Protein AF-A0AAW9ISW4-F1 (afdb_monomer_lite)

Secondary structure (DSSP, 8-state):
-----PBP---B---EEEEEEEEGGGS-SSSEEEEEEEETTEEEEEEEEGGGGB-SSSSSB-HHHHHHHHHHHHGGGTEEEEE-TT-EEEEEEEEESTT------EETTEEPEEE-----B----B--

Ra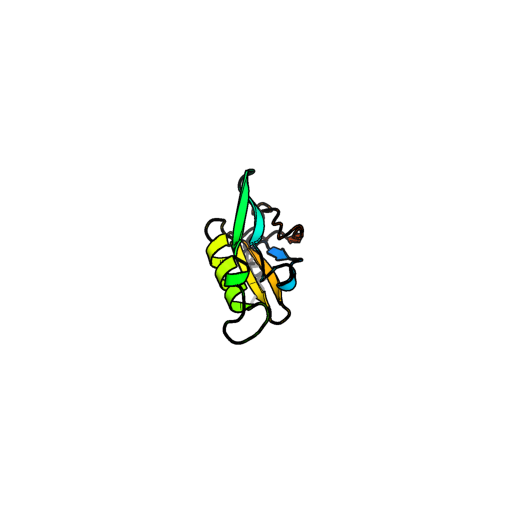dius of gyration: 20.24 Å; chains: 1; bounding box: 38×31×74 Å

Sequence (128 aa):
MSSSAGIKVDGKNATAATITGFKASDFNISGTNTIKLTIDGEEKSIAIDGKSLEKTDAAGLDNEKLQTVLNESLKEYKLSAVVDVSGDITFKSTVLGKDVVDPSININSKTGSFKLGEDATFSTNTLK

Structure (mmCIF, N/CA/C/O backbone):
data_AF-A0AAW9ISW4-F1
#
_entry.id   AF-A0AAW9ISW4-F1
#
loop_
_atom_site.group_PDB
_atom_site.id
_atom_site.type_symbol
_atom_site.label_atom_id
_atom_site.label_alt_id
_atom_site.label_comp_id
_atom_site.label_asym_id
_atom_site.label_entity_id
_atom_site.label_seq_id
_atom_site.pdbx_PDB_ins_code
_atom_site.Cartn_x
_atom_site.Cartn_y
_atom_site.Cartn_z
_atom_site.occupancy
_atom_site.B_iso_or_equiv
_atom_site.auth_seq_id
_atom_site.auth_comp_id
_atom_site.auth_asym_id
_atom_site.auth_atom_id
_atom_site.pdbx_PDB_model_num
ATOM 1 N N . MET A 1 1 ? -6.298 -20.396 56.454 1.00 42.78 1 MET A N 1
ATOM 2 C CA . MET A 1 1 ? -5.620 -19.649 55.374 1.00 42.78 1 MET A CA 1
ATOM 3 C C . MET A 1 1 ? -6.403 -19.902 54.093 1.00 42.78 1 MET A C 1
ATOM 5 O O . MET A 1 1 ? -6.269 -20.981 53.536 1.00 42.78 1 MET A O 1
ATOM 9 N N . SER A 1 2 ? -7.298 -18.994 53.693 1.00 46.22 2 SER A N 1
ATOM 10 C CA . SER A 1 2 ? -7.968 -19.095 52.388 1.00 46.22 2 SER A CA 1
ATOM 11 C C . SER A 1 2 ? -7.067 -18.418 51.360 1.00 46.22 2 SER A C 1
ATOM 13 O O . SER A 1 2 ? -6.803 -17.223 51.480 1.00 46.22 2 SER A O 1
ATOM 15 N N . SER A 1 3 ? -6.520 -19.175 50.411 1.00 51.25 3 SER A N 1
ATOM 16 C CA . SER A 1 3 ? -5.796 -18.602 49.278 1.00 51.25 3 SER A CA 1
ATOM 17 C C . SER A 1 3 ? -6.821 -18.112 48.257 1.00 51.25 3 SER A C 1
ATOM 19 O O . SER A 1 3 ? -7.445 -18.924 47.573 1.00 51.25 3 SER A O 1
ATOM 21 N N . SER A 1 4 ? -6.999 -16.795 48.160 1.00 53.38 4 SER A N 1
ATOM 22 C CA . SER A 1 4 ? -7.724 -16.179 47.048 1.00 53.38 4 SER A CA 1
ATOM 23 C C . SER A 1 4 ? -6.945 -16.440 45.756 1.00 53.38 4 SER A C 1
ATOM 25 O O . SER A 1 4 ? -5.878 -15.866 45.537 1.00 53.38 4 SER A O 1
ATOM 27 N N . ALA A 1 5 ? -7.433 -17.355 44.920 1.00 57.31 5 ALA A N 1
ATOM 28 C CA . ALA A 1 5 ? -6.918 -17.550 43.572 1.00 57.31 5 ALA A CA 1
ATOM 29 C C . ALA A 1 5 ? -7.693 -16.617 42.630 1.00 57.31 5 ALA A C 1
ATOM 31 O O . ALA A 1 5 ? -8.796 -16.939 42.188 1.00 57.31 5 ALA A O 1
ATOM 32 N N . GLY A 1 6 ? -7.140 -15.431 42.369 1.00 57.28 6 GLY A N 1
ATOM 33 C CA . GLY A 1 6 ? -7.669 -14.524 41.350 1.00 57.28 6 GLY A CA 1
ATOM 34 C C . GLY A 1 6 ? -7.411 -15.068 39.941 1.00 57.28 6 GLY A C 1
ATOM 35 O O . GLY A 1 6 ? -6.338 -15.606 39.669 1.00 57.28 6 GLY A O 1
ATOM 36 N N . ILE A 1 7 ? -8.379 -14.917 39.035 1.00 60.59 7 ILE A N 1
ATOM 37 C CA . ILE A 1 7 ? -8.181 -15.208 37.608 1.00 60.59 7 ILE A CA 1
ATOM 38 C C . ILE A 1 7 ? -7.597 -13.949 36.966 1.00 60.59 7 ILE A C 1
ATOM 40 O O . ILE A 1 7 ? -8.253 -12.906 36.950 1.00 60.59 7 ILE A O 1
ATOM 44 N N . LYS A 1 8 ? -6.366 -14.044 36.448 1.00 59.59 8 LYS A N 1
ATOM 45 C CA . LYS A 1 8 ? -5.806 -13.014 35.570 1.00 59.59 8 LYS A CA 1
ATOM 46 C C . LYS A 1 8 ? -6.321 -13.225 34.155 1.00 59.59 8 LYS A C 1
ATOM 48 O O . LYS A 1 8 ? -6.152 -14.304 33.594 1.00 59.59 8 LYS A O 1
ATOM 53 N N . VAL A 1 9 ? -6.924 -12.189 33.592 1.00 66.62 9 VAL A N 1
ATOM 54 C CA . VAL A 1 9 ? -7.198 -12.105 32.157 1.00 66.62 9 VAL A CA 1
ATOM 55 C C . VAL A 1 9 ? -6.352 -10.956 31.633 1.00 66.62 9 VAL A C 1
ATOM 57 O O . VAL A 1 9 ? -6.379 -9.870 32.211 1.00 66.62 9 VAL A O 1
ATOM 60 N N . ASP A 1 10 ? -5.586 -11.182 30.573 1.00 74.56 10 ASP A N 1
ATOM 61 C CA . ASP A 1 10 ? -4.813 -10.121 29.933 1.00 74.56 10 ASP A CA 1
ATOM 62 C C . ASP A 1 10 ? -5.670 -9.428 28.869 1.00 74.56 10 ASP A C 1
ATOM 64 O O . ASP A 1 10 ? -6.388 -10.074 28.100 1.00 74.56 10 ASP A O 1
ATOM 68 N N . GLY A 1 11 ? -5.620 -8.096 28.851 1.00 77.88 11 GLY A N 1
ATOM 69 C CA . GLY A 1 11 ? -6.207 -7.310 27.773 1.00 77.88 11 GLY A CA 1
ATOM 70 C C . GLY A 1 11 ? -5.458 -7.511 26.451 1.00 77.88 11 GLY A C 1
ATOM 71 O O . GLY A 1 11 ? -4.326 -7.993 26.429 1.00 77.88 11 GLY A O 1
ATOM 72 N N . LYS A 1 12 ? -6.081 -7.120 25.337 1.00 87.69 12 LYS A N 1
ATOM 73 C CA . LYS A 1 12 ? -5.469 -7.137 24.000 1.00 87.69 12 LYS A CA 1
ATOM 74 C C . LYS A 1 12 ? -5.300 -5.712 23.499 1.00 87.69 12 LYS A C 1
ATOM 76 O O . LYS A 1 12 ? -6.161 -4.871 23.744 1.00 87.69 12 LYS A O 1
ATOM 81 N N . ASN A 1 13 ? -4.215 -5.457 22.776 1.00 89.94 13 ASN A N 1
ATOM 82 C CA . ASN A 1 13 ? -4.010 -4.185 22.087 1.00 89.94 13 ASN A CA 1
ATOM 83 C C . ASN A 1 13 ? -4.874 -4.111 20.826 1.00 89.94 13 ASN A C 1
ATOM 85 O O . ASN A 1 13 ? -5.164 -5.138 20.212 1.00 89.94 13 ASN A O 1
ATOM 89 N N . ALA A 1 14 ? -5.222 -2.890 20.421 1.00 92.50 14 ALA A N 1
ATOM 90 C CA . ALA A 1 14 ? -5.889 -2.660 19.149 1.00 92.50 14 ALA A CA 1
ATOM 91 C C . ALA A 1 14 ? -4.988 -3.072 17.974 1.00 92.50 14 ALA A C 1
ATOM 93 O O . ALA A 1 14 ? -3.759 -2.965 18.049 1.00 92.50 14 ALA A O 1
ATOM 94 N N . THR A 1 15 ? -5.598 -3.511 16.876 1.00 95.31 15 THR A N 1
ATOM 95 C CA . THR A 1 15 ? -4.898 -3.917 15.653 1.00 95.31 15 THR A CA 1
ATOM 96 C C . THR A 1 15 ? -5.275 -3.020 14.478 1.00 95.31 15 THR A C 1
ATOM 98 O O . THR A 1 15 ? -6.335 -2.393 14.455 1.00 95.31 15 THR A O 1
ATOM 101 N N . ALA A 1 16 ? -4.367 -2.915 13.508 1.00 96.00 16 ALA A N 1
ATOM 102 C CA . ALA A 1 16 ? -4.595 -2.165 12.280 1.00 96.00 16 ALA A CA 1
ATOM 103 C C . ALA A 1 16 ? -5.449 -2.977 11.304 1.00 96.00 16 ALA A C 1
ATOM 105 O O . ALA A 1 16 ? -5.256 -4.188 11.171 1.00 96.00 16 ALA A O 1
ATOM 106 N N . ALA A 1 17 ? -6.315 -2.295 10.557 1.00 97.31 17 ALA A N 1
ATOM 107 C CA . ALA A 1 17 ? -6.907 -2.878 9.362 1.00 97.31 17 ALA A CA 1
ATOM 108 C C . ALA A 1 17 ? -5.835 -3.107 8.285 1.00 97.31 17 ALA A C 1
ATOM 110 O O . ALA A 1 17 ? -4.860 -2.350 8.188 1.00 97.31 17 ALA A O 1
ATOM 111 N N . THR A 1 18 ? -6.022 -4.139 7.465 1.00 97.94 18 THR A N 1
ATOM 112 C CA . THR A 1 18 ? -5.070 -4.530 6.418 1.00 97.94 18 THR A CA 1
ATOM 113 C C . THR A 1 18 ? -5.754 -4.711 5.075 1.00 97.94 18 THR A C 1
ATOM 115 O O . THR A 1 18 ? -6.864 -5.236 5.031 1.00 97.94 18 THR A O 1
ATOM 118 N N . ILE A 1 19 ? -5.065 -4.371 3.986 1.00 98.19 19 ILE A N 1
ATOM 119 C CA . ILE A 1 19 ? -5.492 -4.693 2.621 1.00 98.19 19 ILE A CA 1
ATOM 120 C C . ILE A 1 19 ? -4.422 -5.551 1.952 1.00 98.19 19 ILE A C 1
ATOM 122 O O . ILE A 1 19 ? -3.252 -5.170 1.906 1.00 98.19 19 ILE A O 1
ATOM 126 N N . THR A 1 20 ? -4.828 -6.709 1.440 1.00 98.06 20 THR A N 1
ATOM 127 C CA . THR A 1 20 ? -3.954 -7.684 0.768 1.00 98.06 20 THR A CA 1
ATOM 128 C C . THR A 1 20 ? -4.472 -8.008 -0.636 1.00 98.06 20 THR A C 1
ATOM 130 O O . THR A 1 20 ? -5.458 -7.427 -1.090 1.00 98.06 20 THR A O 1
ATOM 133 N N . GLY A 1 21 ? -3.815 -8.937 -1.339 1.00 97.19 21 GLY A N 1
ATOM 134 C CA . GLY A 1 21 ? -4.211 -9.366 -2.688 1.00 97.19 21 GLY A CA 1
ATOM 135 C C . GLY A 1 21 ? -3.453 -8.668 -3.816 1.00 97.19 21 GLY A C 1
ATOM 136 O O . GLY A 1 21 ? -3.856 -8.771 -4.971 1.00 97.19 21 GLY A O 1
ATOM 137 N N . PHE A 1 22 ? -2.358 -7.987 -3.482 1.00 97.81 22 PHE A N 1
ATOM 138 C CA . PHE A 1 22 ? -1.501 -7.280 -4.423 1.00 97.81 22 PHE A CA 1
ATOM 139 C C . PHE A 1 22 ? -0.104 -7.878 -4.451 1.00 97.81 22 PHE A C 1
ATOM 141 O O . PHE A 1 22 ? 0.417 -8.323 -3.424 1.00 97.81 22 PHE A O 1
ATOM 148 N N . LYS A 1 23 ? 0.523 -7.804 -5.620 1.00 97.25 23 LYS A N 1
ATOM 149 C CA . LYS A 1 23 ? 1.924 -8.142 -5.829 1.00 97.25 23 LYS A CA 1
ATOM 150 C C . LYS A 1 23 ? 2.671 -6.987 -6.477 1.00 97.25 23 LYS A C 1
ATOM 152 O O . LYS A 1 23 ? 2.113 -6.194 -7.226 1.00 97.25 23 LYS A O 1
ATOM 157 N N . ALA A 1 24 ? 3.978 -6.946 -6.267 1.00 96.50 24 ALA A N 1
ATOM 158 C CA . ALA A 1 24 ? 4.872 -6.009 -6.931 1.00 96.50 24 ALA A CA 1
ATOM 159 C C . ALA A 1 24 ? 4.795 -6.137 -8.467 1.00 96.50 24 ALA A C 1
ATOM 161 O O . ALA A 1 24 ? 4.901 -5.145 -9.177 1.00 96.50 24 ALA A O 1
ATOM 162 N N . SER A 1 25 ? 4.498 -7.335 -8.984 1.00 94.88 25 SER A N 1
ATOM 163 C CA . SER A 1 25 ? 4.250 -7.583 -10.412 1.00 94.88 25 SER A CA 1
ATOM 164 C C . SER A 1 25 ? 2.980 -6.932 -10.969 1.00 94.88 25 SER A C 1
ATOM 166 O O . SER A 1 25 ? 2.811 -6.907 -12.184 1.00 94.88 25 SER A O 1
ATOM 168 N N . ASP A 1 26 ? 2.079 -6.432 -10.118 1.00 95.75 26 ASP A N 1
ATOM 169 C CA . ASP A 1 26 ? 0.921 -5.652 -10.566 1.00 95.75 26 ASP A CA 1
ATOM 170 C C . ASP A 1 26 ? 1.327 -4.230 -11.008 1.00 95.75 26 ASP A C 1
ATOM 172 O O . ASP A 1 26 ? 0.522 -3.518 -11.610 1.00 95.75 26 ASP A O 1
ATOM 176 N N . PHE A 1 27 ? 2.576 -3.818 -10.749 1.00 96.31 27 PHE A N 1
ATOM 177 C CA . PHE A 1 27 ? 3.149 -2.550 -11.192 1.00 96.31 27 PHE A CA 1
ATOM 178 C C . PHE A 1 27 ? 3.931 -2.707 -12.502 1.00 96.31 27 PHE A C 1
ATOM 180 O O . PHE A 1 27 ? 4.633 -3.688 -12.742 1.00 96.31 27 PHE A O 1
ATOM 187 N N . ASN A 1 28 ? 3.840 -1.689 -13.351 1.00 93.81 28 ASN A N 1
ATOM 188 C CA . ASN A 1 28 ? 4.551 -1.563 -14.611 1.00 93.81 28 ASN A CA 1
ATOM 189 C C . ASN A 1 28 ? 5.746 -0.613 -14.444 1.00 93.81 28 ASN A C 1
ATOM 191 O O . ASN A 1 28 ? 5.580 0.496 -13.949 1.00 93.81 28 ASN A O 1
ATOM 195 N N . ILE A 1 29 ? 6.935 -1.018 -14.895 1.00 94.88 29 ILE A N 1
ATOM 196 C CA . ILE A 1 29 ? 8.163 -0.197 -14.851 1.00 94.88 29 ILE A CA 1
ATOM 197 C C . ILE A 1 29 ? 8.369 0.686 -16.095 1.00 94.88 29 ILE A C 1
ATOM 199 O O . ILE A 1 29 ? 9.266 1.518 -16.138 1.00 94.88 29 ILE A O 1
ATOM 203 N N . SER A 1 30 ? 7.571 0.485 -17.142 1.00 92.19 30 SER A N 1
ATOM 204 C CA . SER A 1 30 ? 7.677 1.172 -18.439 1.00 92.19 30 SER A CA 1
ATOM 205 C C . SER A 1 30 ? 6.535 2.159 -18.699 1.00 92.19 30 SER A C 1
ATOM 207 O O . SER A 1 30 ? 6.446 2.710 -19.793 1.00 92.19 30 SER A O 1
ATOM 209 N N . GLY A 1 31 ? 5.649 2.380 -17.728 1.00 92.94 31 GLY A N 1
ATOM 210 C CA . GLY A 1 31 ? 4.518 3.296 -17.859 1.00 92.94 31 GLY A CA 1
ATOM 211 C C . GLY A 1 31 ? 4.027 3.810 -16.512 1.00 92.94 31 GLY A C 1
ATOM 212 O O . GLY A 1 31 ? 4.609 3.521 -15.471 1.00 92.94 31 GLY A O 1
ATOM 213 N N . THR A 1 32 ? 2.941 4.576 -16.531 1.00 96.75 32 THR A N 1
ATOM 214 C CA . THR A 1 32 ? 2.321 5.103 -15.313 1.00 96.75 32 THR A CA 1
ATOM 215 C C . THR A 1 32 ? 1.480 4.035 -14.625 1.00 96.75 32 THR A C 1
ATOM 217 O O . THR A 1 32 ? 0.641 3.389 -15.249 1.00 96.75 32 THR A O 1
ATOM 220 N N . ASN A 1 33 ? 1.672 3.896 -13.319 1.00 97.56 33 ASN A N 1
ATOM 221 C CA . ASN A 1 33 ? 0.831 3.099 -12.441 1.00 97.56 33 ASN A CA 1
ATOM 222 C C . ASN A 1 33 ? -0.218 3.998 -11.803 1.00 97.56 33 ASN A C 1
ATOM 224 O O . ASN A 1 33 ? 0.104 5.101 -11.363 1.00 97.56 33 ASN A O 1
ATOM 228 N N . THR A 1 34 ? -1.460 3.531 -11.740 1.00 97.62 34 THR A N 1
ATOM 229 C CA . THR A 1 34 ? -2.545 4.259 -11.077 1.00 97.62 34 THR A CA 1
ATOM 230 C C . THR A 1 34 ? -2.998 3.498 -9.845 1.00 97.62 34 THR A C 1
ATOM 232 O O . THR A 1 34 ? -3.382 2.330 -9.937 1.00 97.62 34 THR A O 1
ATOM 235 N N . ILE A 1 35 ? -2.980 4.187 -8.705 1.00 97.38 35 ILE A N 1
ATOM 236 C CA . ILE A 1 35 ? -3.572 3.725 -7.454 1.00 97.38 35 ILE A CA 1
ATOM 237 C C . ILE A 1 35 ? -4.821 4.557 -7.201 1.00 97.38 35 ILE A C 1
ATOM 239 O O . ILE A 1 35 ? -4.742 5.780 -7.103 1.00 97.38 35 ILE A O 1
ATOM 243 N N . LYS A 1 36 ? -5.966 3.894 -7.086 1.00 97.62 36 LYS A N 1
ATOM 244 C CA . LYS A 1 36 ? -7.226 4.510 -6.682 1.00 97.62 36 LYS A CA 1
ATOM 245 C C . LYS A 1 36 ? -7.596 4.065 -5.282 1.00 97.62 36 LYS A C 1
ATOM 247 O O . LYS A 1 36 ? -7.380 2.910 -4.925 1.00 97.62 36 LYS A O 1
ATOM 252 N N . LEU A 1 37 ? -8.166 4.973 -4.508 1.00 96.25 37 LEU A N 1
ATOM 253 C CA . LEU A 1 37 ? -8.677 4.698 -3.174 1.00 96.25 37 LEU A CA 1
ATOM 254 C C . LEU A 1 37 ? -9.835 5.643 -2.861 1.00 96.25 37 LEU A C 1
ATOM 256 O O . LEU A 1 37 ? -9.911 6.740 -3.405 1.00 96.25 37 LEU A O 1
ATOM 260 N N . THR A 1 38 ? -10.730 5.216 -1.984 1.00 95.19 38 THR A N 1
ATOM 261 C CA . THR A 1 38 ? -11.843 6.015 -1.479 1.00 95.19 38 THR A CA 1
ATOM 262 C C . THR A 1 38 ? -11.535 6.435 -0.052 1.00 95.19 38 THR A C 1
ATOM 264 O O . THR A 1 38 ? -11.382 5.585 0.818 1.00 95.19 38 THR A O 1
ATOM 267 N N . ILE A 1 39 ? -11.449 7.736 0.202 1.00 89.88 39 ILE A N 1
ATOM 268 C CA . ILE A 1 39 ? -11.218 8.291 1.539 1.00 89.88 39 ILE A CA 1
ATOM 269 C C . ILE A 1 39 ? -12.368 9.235 1.852 1.00 89.88 39 ILE A C 1
ATOM 271 O O . ILE A 1 39 ? -12.681 10.105 1.046 1.00 89.88 39 ILE A O 1
ATOM 275 N N . ASP A 1 40 ? -13.024 9.026 2.994 1.00 87.25 40 ASP A N 1
ATOM 276 C CA . ASP A 1 40 ? -14.176 9.823 3.436 1.00 87.25 40 ASP A CA 1
ATOM 277 C C . ASP A 1 40 ? -15.296 9.933 2.376 1.00 87.25 40 ASP A C 1
ATOM 279 O O . ASP A 1 40 ? -16.005 10.930 2.283 1.00 87.25 40 ASP A O 1
ATOM 283 N N . GLY A 1 41 ? -15.461 8.882 1.562 1.00 88.50 41 GLY A N 1
ATOM 284 C CA . GLY A 1 41 ? -16.451 8.822 0.482 1.00 88.50 41 GLY A CA 1
ATOM 285 C C . GLY A 1 41 ? -16.021 9.473 -0.839 1.00 88.50 41 GLY A C 1
ATOM 286 O O . GLY A 1 41 ? -16.793 9.441 -1.794 1.00 88.50 41 GLY A O 1
ATOM 287 N N . GLU A 1 42 ? -14.806 10.019 -0.933 1.00 93.94 42 GLU A N 1
ATOM 288 C CA . GLU A 1 42 ? -14.260 10.609 -2.160 1.00 93.94 42 GLU A CA 1
ATOM 289 C C . GLU A 1 42 ? -13.209 9.710 -2.825 1.00 93.94 42 GLU A C 1
ATOM 291 O O . GLU A 1 42 ? -12.287 9.226 -2.164 1.00 93.94 42 GLU A O 1
ATOM 296 N N . GLU A 1 43 ? -13.288 9.547 -4.152 1.00 96.06 43 GLU A N 1
ATOM 297 C CA . GLU A 1 43 ? -12.239 8.875 -4.932 1.00 96.06 43 GLU A CA 1
ATOM 298 C C . GLU A 1 43 ? -10.992 9.771 -5.030 1.00 96.06 43 GLU A C 1
ATOM 300 O O . GLU A 1 43 ? -11.052 10.931 -5.446 1.00 96.06 43 GLU A O 1
ATOM 305 N N . LYS A 1 44 ? -9.840 9.206 -4.674 1.00 96.50 44 LYS A N 1
ATOM 306 C CA . LYS A 1 44 ? -8.506 9.767 -4.887 1.00 96.50 44 LYS A CA 1
ATOM 307 C C . LYS A 1 44 ? -7.752 8.881 -5.868 1.00 96.50 44 LYS A C 1
ATOM 309 O O . LYS A 1 44 ? -7.871 7.657 -5.837 1.00 96.50 44 LYS A O 1
ATOM 314 N N . SER A 1 45 ? -6.962 9.512 -6.730 1.00 96.56 45 SER A N 1
ATOM 315 C CA . SER A 1 45 ? -6.143 8.839 -7.733 1.00 96.56 45 SER A CA 1
ATOM 316 C C . SER A 1 45 ? -4.709 9.333 -7.630 1.00 96.56 45 SER A C 1
ATOM 318 O O . SER A 1 45 ? -4.454 10.531 -7.728 1.00 96.56 45 SER A O 1
ATOM 320 N N . ILE A 1 46 ? -3.779 8.401 -7.470 1.00 96.81 46 ILE A N 1
ATOM 321 C CA . ILE A 1 46 ? -2.344 8.650 -7.362 1.00 96.81 46 ILE A CA 1
ATOM 322 C C . ILE A 1 46 ? -1.678 8.035 -8.587 1.00 96.81 46 ILE A C 1
ATOM 324 O O . ILE A 1 46 ? -1.865 6.852 -8.878 1.00 96.81 46 ILE A O 1
ATOM 328 N N . ALA A 1 47 ? -0.900 8.843 -9.300 1.00 97.19 47 ALA A N 1
ATOM 329 C CA . ALA A 1 47 ? -0.085 8.390 -10.415 1.00 97.19 47 ALA A CA 1
ATOM 330 C C . ALA A 1 47 ? 1.358 8.190 -9.946 1.00 97.19 47 ALA A C 1
ATOM 332 O O . ALA A 1 47 ? 1.959 9.101 -9.381 1.00 97.19 47 ALA A O 1
ATOM 333 N N . ILE A 1 48 ? 1.916 7.011 -10.207 1.00 97.00 48 ILE A N 1
ATOM 334 C CA . ILE A 1 48 ? 3.316 6.686 -9.928 1.00 97.00 48 ILE A CA 1
ATOM 335 C C . ILE A 1 48 ? 4.002 6.383 -11.254 1.00 97.00 48 ILE A C 1
ATOM 337 O O . ILE A 1 48 ? 3.567 5.502 -12.000 1.00 97.00 48 ILE A O 1
ATOM 341 N N . ASP A 1 49 ? 5.088 7.092 -11.548 1.00 96.25 49 ASP A N 1
ATOM 342 C CA . ASP A 1 49 ? 5.922 6.777 -12.703 1.00 96.25 49 ASP A CA 1
ATOM 343 C C . ASP A 1 49 ? 6.616 5.425 -12.499 1.00 96.25 49 ASP A C 1
ATOM 345 O O . ASP A 1 49 ? 7.397 5.250 -11.564 1.00 96.25 49 ASP A O 1
ATOM 349 N N . GLY A 1 50 ? 6.352 4.467 -13.385 1.00 95.69 50 GLY A N 1
ATOM 350 C CA . GLY A 1 50 ? 6.964 3.147 -13.354 1.00 95.69 50 GLY A CA 1
ATOM 351 C C . GLY A 1 50 ? 8.483 3.174 -13.416 1.00 95.69 50 GLY A C 1
ATOM 352 O O . GLY A 1 50 ? 9.124 2.337 -12.782 1.00 95.69 50 GLY A O 1
ATOM 353 N N . LYS A 1 51 ? 9.076 4.157 -14.105 1.00 94.06 51 LYS A N 1
ATOM 354 C CA . LYS A 1 51 ? 10.537 4.262 -14.184 1.00 94.06 51 LYS A CA 1
ATOM 355 C C . LYS A 1 51 ? 11.188 4.592 -12.847 1.00 94.06 51 LYS A C 1
ATOM 357 O O . LYS A 1 51 ? 12.303 4.145 -12.597 1.00 94.06 51 LYS A O 1
ATOM 362 N N . SER A 1 52 ? 10.472 5.263 -11.945 1.00 94.12 52 SER A N 1
ATOM 363 C CA . SER A 1 52 ? 10.945 5.485 -10.572 1.00 94.12 52 SER A CA 1
ATOM 364 C C . SER A 1 52 ? 11.059 4.191 -9.748 1.00 94.12 52 SER A C 1
ATOM 366 O O . SER A 1 52 ? 11.787 4.154 -8.757 1.00 94.12 52 SER A O 1
ATOM 368 N N . LEU A 1 53 ? 10.379 3.120 -10.176 1.00 95.88 53 LEU A N 1
ATOM 369 C CA . LEU A 1 53 ? 10.327 1.820 -9.501 1.00 95.88 53 LEU A CA 1
ATOM 370 C C . LEU A 1 53 ? 11.352 0.818 -10.052 1.00 95.88 53 LEU A C 1
ATOM 372 O O . LEU A 1 53 ? 11.451 -0.302 -9.552 1.00 95.88 53 LEU A O 1
ATOM 376 N N . GLU A 1 54 ? 12.085 1.177 -11.106 1.00 94.88 54 GLU A N 1
ATOM 377 C CA . GLU A 1 54 ? 13.065 0.301 -11.745 1.00 94.88 54 GLU A CA 1
ATOM 378 C C . GLU A 1 54 ? 14.351 0.207 -10.903 1.00 94.88 54 GLU A C 1
ATOM 380 O O . GLU A 1 54 ? 14.797 1.180 -10.277 1.00 94.88 54 GLU A O 1
ATOM 385 N N . LYS A 1 55 ? 14.967 -0.979 -10.874 1.00 94.38 55 LYS A N 1
ATOM 386 C CA . LYS A 1 55 ? 16.284 -1.180 -10.255 1.00 94.38 55 LYS A CA 1
ATOM 387 C C . LYS A 1 55 ? 17.327 -0.305 -10.952 1.00 94.38 55 LYS A C 1
ATOM 389 O O . LYS A 1 55 ? 17.317 -0.157 -12.167 1.00 94.38 55 LYS A O 1
ATOM 394 N N . THR A 1 56 ? 18.251 0.261 -10.177 1.00 88.94 56 THR A N 1
ATOM 395 C CA . THR A 1 56 ? 19.290 1.155 -10.723 1.00 88.94 56 THR A CA 1
ATOM 396 C C . THR A 1 56 ? 20.307 0.397 -11.583 1.00 88.94 56 THR A C 1
ATOM 398 O O . THR A 1 56 ? 20.701 0.887 -12.636 1.00 88.94 56 THR A O 1
ATOM 401 N N . ASP A 1 57 ? 20.690 -0.813 -11.163 1.00 87.25 57 ASP A N 1
ATOM 402 C CA . ASP A 1 57 ? 21.808 -1.568 -11.753 1.00 87.25 57 ASP A CA 1
ATOM 403 C C . ASP A 1 57 ? 21.374 -2.868 -12.455 1.00 87.25 57 ASP A C 1
ATOM 405 O O . ASP A 1 57 ? 22.199 -3.725 -12.773 1.00 87.25 57 ASP A O 1
ATOM 409 N N . ALA A 1 58 ? 20.070 -3.067 -12.669 1.00 84.12 58 ALA A N 1
ATOM 410 C CA . ALA A 1 58 ? 19.529 -4.275 -13.287 1.00 84.12 58 ALA A CA 1
ATOM 411 C C . ALA A 1 58 ? 18.161 -4.022 -13.929 1.00 84.12 58 ALA A C 1
ATOM 413 O O . ALA A 1 58 ? 17.469 -3.070 -13.590 1.00 84.12 58 ALA A O 1
ATOM 414 N N . ALA A 1 59 ? 17.734 -4.924 -14.813 1.00 85.94 59 ALA A N 1
ATOM 415 C CA . ALA A 1 59 ? 16.356 -4.932 -15.289 1.00 85.94 59 ALA A CA 1
ATOM 416 C C . ALA A 1 59 ? 15.404 -5.445 -14.193 1.00 85.94 59 ALA A C 1
ATOM 418 O O . ALA A 1 59 ? 15.704 -6.419 -13.493 1.00 85.94 59 ALA A O 1
ATOM 419 N N . GLY A 1 60 ? 14.232 -4.822 -14.090 1.00 91.12 60 GLY A N 1
ATOM 420 C CA . GLY A 1 60 ? 13.145 -5.257 -13.215 1.00 91.12 60 GLY A CA 1
ATOM 421 C C . GLY A 1 60 ? 12.792 -4.255 -12.121 1.00 91.12 60 GLY A C 1
ATOM 422 O O . GLY A 1 60 ? 13.441 -3.226 -11.946 1.00 91.12 60 GLY A O 1
ATOM 423 N N . LEU A 1 61 ? 11.726 -4.576 -11.393 1.00 94.62 61 LEU A N 1
ATOM 424 C CA . LEU A 1 61 ? 11.192 -3.738 -10.327 1.00 94.62 61 LEU A CA 1
ATOM 425 C C . LEU A 1 61 ? 11.996 -3.898 -9.033 1.00 94.62 61 LEU A C 1
ATOM 427 O O . LEU A 1 61 ? 12.417 -4.999 -8.670 1.00 94.62 61 LEU A O 1
ATOM 431 N N . ASP A 1 62 ? 12.197 -2.784 -8.344 1.00 96.06 62 ASP A N 1
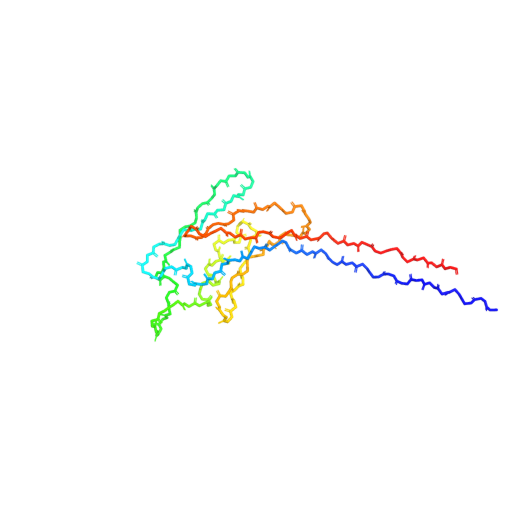ATOM 432 C CA . ASP A 1 62 ? 12.857 -2.692 -7.051 1.00 96.06 62 ASP A CA 1
ATOM 433 C C . ASP A 1 62 ? 11.812 -2.642 -5.922 1.00 96.06 62 ASP A C 1
ATOM 435 O O . ASP A 1 62 ? 11.076 -1.662 -5.778 1.00 96.06 62 ASP A O 1
ATOM 439 N N . ASN A 1 63 ? 11.723 -3.717 -5.129 1.00 96.06 63 ASN A N 1
ATOM 440 C CA . ASN A 1 63 ? 10.731 -3.833 -4.054 1.00 96.06 63 ASN A CA 1
ATOM 441 C C . ASN A 1 63 ? 10.940 -2.784 -2.951 1.00 96.06 63 ASN A C 1
ATOM 443 O O . ASN A 1 63 ? 9.960 -2.325 -2.363 1.00 96.06 63 ASN A O 1
ATOM 447 N N . GLU A 1 64 ? 12.184 -2.384 -2.673 1.00 96.31 64 GLU A N 1
ATOM 448 C CA . GLU A 1 64 ? 12.483 -1.387 -1.642 1.00 96.31 64 GLU A CA 1
ATOM 449 C C . GLU A 1 64 ? 12.075 0.012 -2.108 1.00 96.31 64 GLU A C 1
ATOM 451 O O . GLU A 1 64 ? 11.427 0.755 -1.358 1.00 96.31 64 GLU A O 1
ATOM 456 N N . LYS A 1 65 ? 12.364 0.353 -3.373 1.00 96.50 65 LYS A N 1
ATOM 457 C CA . LYS A 1 65 ? 11.864 1.600 -3.975 1.00 96.50 65 LYS A CA 1
ATOM 458 C C . LYS A 1 65 ? 10.343 1.615 -4.029 1.00 96.50 65 LYS A C 1
ATOM 460 O O . LYS A 1 65 ? 9.746 2.611 -3.633 1.00 96.50 65 LYS A O 1
ATOM 465 N N . LEU A 1 66 ? 9.711 0.515 -4.446 1.00 97.62 66 LEU A N 1
ATOM 466 C CA . LEU A 1 66 ? 8.252 0.401 -4.463 1.00 97.62 66 LEU A CA 1
ATOM 467 C C . LEU A 1 66 ? 7.660 0.644 -3.074 1.00 97.62 66 LEU A C 1
ATOM 469 O O . LEU A 1 66 ? 6.765 1.474 -2.930 1.00 97.62 66 LEU A O 1
ATOM 473 N N . GLN A 1 67 ? 8.175 -0.026 -2.042 1.00 98.19 67 GLN A N 1
ATOM 474 C CA . GLN A 1 67 ? 7.712 0.181 -0.672 1.00 98.19 67 GLN A CA 1
ATOM 475 C C . GLN A 1 67 ? 7.880 1.640 -0.230 1.00 98.19 67 GLN A C 1
ATOM 477 O O . GLN A 1 67 ? 6.985 2.196 0.408 1.00 98.19 67 GLN A O 1
ATOM 482 N N . THR A 1 68 ? 9.012 2.260 -0.562 1.00 97.81 68 THR A N 1
ATOM 483 C CA . THR A 1 68 ? 9.297 3.658 -0.214 1.00 97.81 68 THR A CA 1
ATOM 484 C C . THR A 1 68 ? 8.300 4.600 -0.882 1.00 97.81 68 THR A C 1
ATOM 486 O O . THR A 1 68 ? 7.609 5.343 -0.188 1.00 97.81 68 THR A O 1
ATOM 489 N N . VAL A 1 69 ? 8.136 4.498 -2.203 1.00 97.56 69 VAL A N 1
ATOM 490 C CA . VAL A 1 69 ? 7.208 5.334 -2.979 1.00 97.56 69 VAL A CA 1
ATOM 491 C C . VAL A 1 69 ? 5.766 5.160 -2.502 1.00 97.56 69 VAL A C 1
ATOM 493 O O . VAL A 1 69 ? 5.044 6.148 -2.350 1.00 97.56 69 VAL A O 1
ATOM 496 N N . LEU A 1 70 ? 5.337 3.925 -2.215 1.00 97.56 70 LEU A N 1
ATOM 497 C CA . LEU A 1 70 ? 4.004 3.659 -1.672 1.00 97.56 70 LEU A CA 1
ATOM 498 C C . LEU A 1 70 ? 3.810 4.317 -0.305 1.00 97.56 70 LEU A C 1
ATOM 500 O O . LEU A 1 70 ? 2.801 4.983 -0.093 1.00 97.56 70 LEU A O 1
ATOM 504 N N . ASN A 1 71 ? 4.769 4.175 0.612 1.00 98.00 71 ASN A N 1
ATOM 505 C CA . ASN A 1 71 ? 4.680 4.790 1.936 1.00 98.00 71 ASN A CA 1
ATOM 506 C C . ASN A 1 71 ? 4.686 6.321 1.867 1.00 98.00 71 ASN A C 1
ATOM 508 O O . ASN A 1 71 ? 3.957 6.969 2.613 1.00 98.00 71 ASN A O 1
ATOM 512 N N . GLU A 1 72 ? 5.462 6.915 0.963 1.00 97.50 72 GLU A N 1
ATOM 513 C CA . GLU A 1 72 ? 5.482 8.365 0.779 1.00 97.50 72 GLU A CA 1
ATOM 514 C C . GLU A 1 72 ? 4.177 8.900 0.192 1.00 97.50 72 GLU A C 1
ATOM 516 O O . GLU A 1 72 ? 3.679 9.921 0.669 1.00 97.50 72 GLU A O 1
ATOM 521 N N . SER A 1 73 ? 3.617 8.196 -0.794 1.00 96.06 73 SER A N 1
ATOM 522 C CA . SER A 1 73 ? 2.395 8.604 -1.494 1.00 96.06 73 SER A CA 1
ATOM 523 C C . SER A 1 73 ? 1.130 8.365 -0.670 1.00 96.06 73 SER A C 1
ATOM 525 O O . SER A 1 73 ? 0.136 9.060 -0.846 1.00 96.06 73 SER A O 1
ATOM 527 N N . LEU A 1 74 ? 1.141 7.366 0.220 1.00 95.88 74 LEU A N 1
ATOM 528 C CA . LEU A 1 74 ? -0.050 6.936 0.958 1.00 95.88 74 LEU A CA 1
ATOM 529 C C . LEU A 1 74 ? -0.116 7.442 2.405 1.00 95.88 74 LEU A C 1
ATOM 531 O O . LEU A 1 74 ? -1.168 7.335 3.041 1.00 95.88 74 LEU A O 1
ATOM 535 N N . LYS A 1 75 ? 0.964 8.044 2.923 1.00 95.44 75 LYS A N 1
ATOM 536 C CA . LYS A 1 75 ? 1.017 8.547 4.308 1.00 95.44 75 LYS A CA 1
ATOM 537 C C . LYS A 1 75 ? -0.082 9.559 4.629 1.00 95.44 75 LYS A C 1
ATOM 539 O O . LYS A 1 75 ? -0.620 9.537 5.734 1.00 95.44 75 LYS A O 1
ATOM 544 N N . GLU A 1 76 ? -0.424 10.436 3.683 1.00 93.88 76 GLU A N 1
ATOM 545 C CA . GLU A 1 76 ? -1.453 11.469 3.877 1.00 93.88 76 GLU A CA 1
ATOM 546 C C . GLU A 1 76 ? -2.852 10.858 4.044 1.00 93.88 76 GLU A C 1
ATOM 548 O O . GLU A 1 76 ? -3.698 11.418 4.738 1.00 93.88 76 GLU A O 1
ATOM 553 N N . TYR A 1 77 ? -3.052 9.651 3.510 1.00 94.69 77 TYR A N 1
ATOM 554 C CA . TYR A 1 77 ? -4.282 8.868 3.622 1.00 94.69 77 TYR A CA 1
ATOM 555 C C . TYR A 1 77 ? -4.249 7.887 4.797 1.00 94.69 77 TYR A C 1
ATOM 557 O O . TYR A 1 77 ? -5.082 6.987 4.870 1.00 94.69 77 TYR A O 1
ATOM 565 N N . LYS A 1 78 ? -3.294 8.047 5.726 1.00 95.31 78 LYS A N 1
ATOM 566 C CA . LYS A 1 78 ? -3.138 7.195 6.917 1.00 95.31 78 LYS A CA 1
ATOM 567 C C . LYS A 1 78 ? -2.937 5.719 6.561 1.00 95.31 78 LYS A C 1
ATOM 569 O O . LYS A 1 78 ? -3.405 4.823 7.263 1.00 95.31 78 LYS A O 1
ATOM 574 N N . LEU A 1 79 ? -2.215 5.469 5.472 1.00 96.62 79 LEU A N 1
ATOM 575 C CA . LEU A 1 79 ? -1.889 4.138 4.983 1.00 96.62 79 LEU A CA 1
ATOM 576 C C . LEU A 1 79 ? -0.372 3.966 4.889 1.00 96.62 79 LEU A C 1
ATOM 578 O O . LEU A 1 79 ? 0.369 4.896 4.580 1.00 96.62 79 LEU A O 1
ATOM 582 N N . SER A 1 80 ? 0.075 2.746 5.152 1.00 97.19 80 SER A N 1
ATOM 583 C CA . SER A 1 80 ? 1.453 2.291 4.961 1.00 97.19 80 SER A CA 1
ATOM 584 C C . SER A 1 80 ? 1.457 0.993 4.165 1.00 97.19 80 SER A C 1
ATOM 586 O O . SER A 1 80 ? 0.459 0.273 4.150 1.00 97.19 80 SER A O 1
ATOM 588 N N . ALA A 1 81 ? 2.569 0.686 3.512 1.00 98.12 81 ALA A N 1
ATOM 589 C CA . ALA A 1 81 ? 2.764 -0.515 2.721 1.00 98.12 81 ALA A CA 1
ATOM 590 C C . ALA A 1 81 ? 3.984 -1.292 3.216 1.00 98.12 81 ALA A C 1
ATOM 592 O O . ALA A 1 81 ? 5.022 -0.713 3.549 1.00 98.12 81 ALA A O 1
ATOM 593 N N . VAL A 1 82 ? 3.852 -2.615 3.216 1.00 98.25 82 VAL A N 1
ATOM 594 C CA . VAL A 1 82 ? 4.959 -3.559 3.365 1.00 98.25 82 VAL A CA 1
ATOM 595 C C . VAL A 1 82 ? 5.006 -4.417 2.110 1.00 98.25 82 VAL A C 1
ATOM 597 O O . VAL A 1 82 ? 3.985 -4.996 1.742 1.00 98.25 82 VAL A O 1
ATOM 600 N N . VAL A 1 83 ? 6.174 -4.488 1.477 1.00 98.12 83 VAL A N 1
ATOM 601 C CA . VAL A 1 83 ? 6.463 -5.360 0.337 1.00 98.12 83 VAL A CA 1
ATOM 602 C C . VAL A 1 83 ? 7.433 -6.425 0.822 1.00 98.12 83 VAL A C 1
ATOM 604 O O . VAL A 1 83 ? 8.531 -6.107 1.276 1.00 98.12 83 VAL A O 1
ATOM 607 N N . ASP A 1 84 ? 7.024 -7.688 0.777 1.00 96.69 84 ASP A N 1
ATOM 608 C CA . ASP A 1 84 ? 7.884 -8.779 1.221 1.00 96.69 84 ASP A CA 1
ATOM 609 C C . ASP A 1 84 ? 8.868 -9.245 0.130 1.00 96.69 84 ASP A C 1
ATOM 611 O O . ASP A 1 84 ? 8.890 -8.758 -1.006 1.00 96.69 84 ASP A O 1
ATOM 615 N N . VAL A 1 85 ? 9.712 -10.217 0.483 1.00 93.38 85 VAL A N 1
ATOM 616 C CA . VAL A 1 85 ? 10.716 -10.793 -0.428 1.00 93.38 85 VAL A CA 1
ATOM 617 C C . VAL A 1 85 ? 10.101 -11.535 -1.621 1.00 93.38 85 VAL A C 1
ATOM 619 O O . VAL A 1 85 ? 10.745 -11.648 -2.661 1.00 93.38 85 VAL A O 1
ATOM 622 N N . SER A 1 86 ? 8.863 -12.017 -1.492 1.00 95.12 86 SER A N 1
ATOM 623 C CA . SER A 1 86 ? 8.092 -12.661 -2.564 1.00 95.12 86 SER A CA 1
ATOM 624 C C . SER A 1 86 ? 7.392 -11.633 -3.463 1.00 95.12 86 SER A C 1
ATOM 626 O O . SER A 1 86 ? 6.779 -12.000 -4.469 1.00 95.12 86 SER A O 1
ATOM 628 N N . GLY A 1 87 ? 7.474 -10.350 -3.101 1.00 96.31 87 GLY A N 1
ATOM 629 C CA . GLY A 1 87 ? 6.777 -9.250 -3.745 1.00 96.31 87 GLY A CA 1
ATOM 630 C C . GLY A 1 87 ? 5.309 -9.143 -3.341 1.00 96.31 87 GLY A C 1
ATOM 631 O O . GLY A 1 87 ? 4.581 -8.415 -4.006 1.00 96.31 87 GLY A O 1
ATOM 632 N N . ASP A 1 88 ? 4.847 -9.847 -2.307 1.00 98.12 88 ASP A N 1
ATOM 633 C CA . ASP A 1 88 ? 3.498 -9.657 -1.778 1.00 98.12 88 ASP A CA 1
ATOM 634 C C . ASP A 1 88 ? 3.404 -8.322 -1.043 1.00 98.12 88 ASP A C 1
ATOM 636 O O . ASP A 1 88 ? 4.285 -7.950 -0.263 1.00 98.12 88 ASP A O 1
ATOM 640 N N . ILE A 1 89 ? 2.320 -7.591 -1.304 1.00 98.50 89 ILE A N 1
ATOM 641 C CA . ILE A 1 89 ? 2.095 -6.265 -0.735 1.00 98.50 89 ILE A CA 1
ATOM 642 C C . ILE A 1 89 ? 0.950 -6.334 0.267 1.00 98.50 89 ILE A C 1
ATOM 644 O O . ILE A 1 89 ? -0.160 -6.774 -0.042 1.00 98.50 89 ILE A O 1
ATOM 648 N N . THR A 1 90 ? 1.221 -5.852 1.476 1.00 98.38 90 THR A N 1
ATOM 649 C CA . THR A 1 90 ? 0.211 -5.632 2.510 1.00 98.38 90 THR A CA 1
ATOM 650 C C . THR A 1 90 ? 0.148 -4.153 2.845 1.00 98.38 90 THR A C 1
ATOM 652 O O . THR A 1 90 ? 1.106 -3.594 3.383 1.00 98.38 90 THR A O 1
ATOM 655 N N . PHE A 1 91 ? -0.999 -3.532 2.585 1.00 98.12 91 PHE A N 1
ATOM 656 C CA . PHE A 1 91 ? -1.295 -2.198 3.090 1.00 98.12 91 PHE A CA 1
ATOM 657 C C . PHE A 1 91 ? -1.853 -2.287 4.505 1.00 98.12 91 PHE A C 1
ATOM 659 O O . PHE A 1 91 ? -2.596 -3.214 4.833 1.00 98.12 91 PHE A O 1
ATOM 666 N N . LYS A 1 92 ? -1.505 -1.321 5.349 1.00 97.12 92 LYS A N 1
ATOM 667 C CA . LYS A 1 92 ? -1.969 -1.220 6.732 1.00 97.12 92 LYS A CA 1
ATOM 668 C C . LYS A 1 92 ? -2.451 0.189 7.014 1.00 97.12 92 LYS A C 1
ATOM 670 O O . LYS A 1 92 ? -1.747 1.153 6.707 1.00 97.12 92 LYS A O 1
ATOM 675 N N . SER A 1 93 ? -3.609 0.287 7.655 1.00 96.50 93 SER A N 1
ATOM 676 C CA . SER A 1 93 ? -4.054 1.533 8.273 1.00 96.50 93 SER A CA 1
ATOM 677 C C . SER A 1 93 ? -3.104 1.921 9.405 1.00 96.50 93 SER A C 1
ATOM 679 O O . SER A 1 93 ? -2.694 1.075 10.200 1.00 96.50 93 SER A O 1
ATOM 681 N N . THR A 1 94 ? -2.763 3.203 9.501 1.00 94.56 94 THR A N 1
ATOM 682 C CA . THR A 1 94 ? -2.054 3.753 10.666 1.00 94.56 94 THR A CA 1
ATOM 683 C C . THR A 1 94 ? -3.014 4.109 11.804 1.00 94.56 94 THR A C 1
ATOM 685 O O . THR A 1 94 ? -2.579 4.321 12.935 1.00 94.56 94 THR A O 1
ATOM 688 N N . VAL A 1 95 ? -4.324 4.119 11.532 1.00 93.81 95 VAL A N 1
ATOM 689 C CA . VAL A 1 95 ? -5.390 4.161 12.540 1.00 93.81 95 VAL A CA 1
ATOM 690 C C . VAL A 1 95 ? -5.725 2.732 12.967 1.00 93.81 95 VAL A C 1
ATOM 692 O O . VAL A 1 95 ? -5.906 1.855 12.119 1.00 93.81 95 VAL A O 1
ATOM 695 N N . LEU A 1 96 ? -5.796 2.500 14.276 1.00 92.81 96 LEU A N 1
ATOM 696 C CA . LEU A 1 96 ? -6.112 1.197 14.863 1.00 92.81 96 LEU A CA 1
ATOM 697 C C . LEU A 1 96 ? -7.594 1.099 15.224 1.00 92.81 96 LEU A C 1
ATOM 699 O O . LEU A 1 96 ? -8.241 2.117 15.469 1.00 92.81 96 LEU A O 1
ATOM 703 N N . GLY A 1 97 ? -8.086 -0.131 15.334 1.00 91.56 97 GLY A N 1
ATOM 704 C CA . GLY A 1 97 ? -9.442 -0.413 15.790 1.00 91.56 97 GLY A CA 1
ATOM 705 C C . GLY A 1 97 ? -10.386 -0.852 14.679 1.00 91.56 97 GLY A C 1
ATOM 706 O O . GLY A 1 97 ? -10.027 -0.930 13.500 1.00 91.56 97 GLY A O 1
ATOM 707 N N . LYS A 1 98 ? -11.614 -1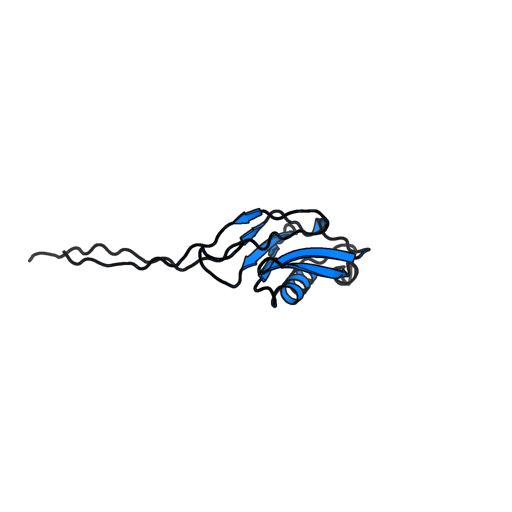.160 15.084 1.00 89.19 98 LYS A N 1
ATOM 708 C CA . LYS A 1 98 ? -12.648 -1.735 14.213 1.00 89.19 98 LYS A CA 1
ATOM 709 C C . LYS A 1 98 ? -13.363 -0.708 13.335 1.00 89.19 98 LYS A C 1
ATOM 711 O O . LYS A 1 98 ? -14.039 -1.089 12.391 1.00 89.19 98 LYS A O 1
ATOM 716 N N . ASP A 1 99 ? -13.246 0.578 13.654 1.00 90.44 99 ASP A N 1
ATOM 717 C CA . ASP A 1 99 ? -13.983 1.647 12.964 1.00 90.44 99 ASP A CA 1
ATO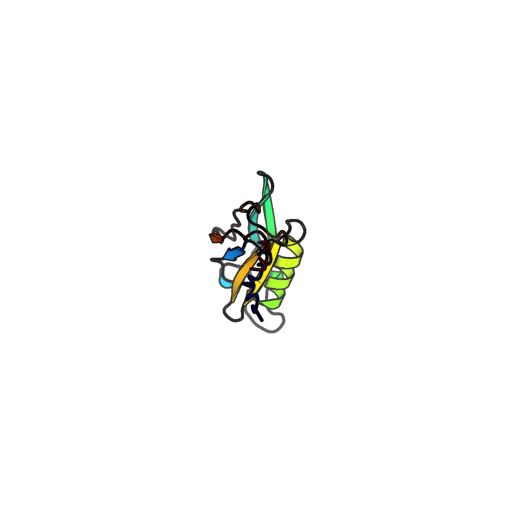M 718 C C . ASP A 1 99 ? -13.219 2.206 11.748 1.00 90.44 99 ASP A C 1
ATOM 720 O O . ASP A 1 99 ? -13.641 3.183 11.130 1.00 90.44 99 ASP A O 1
ATOM 724 N N . VAL A 1 100 ? -12.090 1.588 11.383 1.00 91.50 100 VAL A N 1
ATOM 725 C CA . VAL A 1 100 ? -11.376 1.908 10.143 1.00 91.50 100 VAL A CA 1
ATOM 726 C C . VAL A 1 100 ? -12.249 1.524 8.950 1.00 91.50 100 VAL A C 1
ATOM 728 O O . VAL A 1 100 ? -12.614 0.361 8.782 1.00 91.50 100 VAL A O 1
ATOM 731 N N . VAL A 1 101 ? -12.557 2.507 8.109 1.00 92.06 101 VAL A N 1
ATOM 732 C CA . VAL A 1 101 ? -13.331 2.318 6.878 1.00 92.06 101 VAL A CA 1
ATOM 733 C C . VAL A 1 101 ? -12.442 1.720 5.791 1.00 92.06 101 VAL A C 1
ATOM 735 O O . VAL A 1 101 ? -11.261 2.055 5.698 1.00 92.06 101 VAL A O 1
ATOM 738 N N . ASP A 1 102 ? -13.014 0.844 4.966 1.00 95.12 102 ASP A N 1
ATOM 739 C CA . ASP A 1 102 ? -12.320 0.252 3.826 1.00 95.12 102 ASP A CA 1
ATOM 740 C C . ASP A 1 102 ? -11.976 1.321 2.770 1.00 95.12 102 ASP A C 1
ATOM 742 O O . ASP A 1 102 ? -12.888 1.869 2.142 1.00 95.12 102 ASP A O 1
ATOM 746 N N . PRO A 1 103 ? -10.681 1.597 2.514 1.00 94.81 103 PRO A N 1
ATOM 747 C CA . PRO A 1 103 ? -10.276 2.545 1.487 1.00 94.81 103 PRO A CA 1
ATOM 748 C C . PRO A 1 103 ? -10.480 2.025 0.056 1.00 94.81 103 PRO A C 1
ATOM 750 O O . PRO A 1 103 ? -10.180 2.746 -0.891 1.00 94.81 103 PRO A O 1
ATOM 753 N N . SER A 1 104 ? -10.946 0.786 -0.143 1.00 95.31 104 SER A N 1
ATOM 754 C CA . SER A 1 104 ? -11.244 0.194 -1.455 1.00 95.31 104 SER A CA 1
ATOM 755 C C . SER A 1 104 ? -10.093 0.350 -2.460 1.00 95.31 104 SER A C 1
ATOM 757 O O . SER A 1 104 ? -10.300 0.768 -3.601 1.00 95.31 104 SER A O 1
ATOM 759 N N . ILE A 1 105 ? -8.859 0.061 -2.021 1.00 96.62 105 ILE A N 1
ATOM 760 C CA . ILE A 1 105 ? -7.655 0.269 -2.839 1.00 96.62 105 ILE A CA 1
ATOM 761 C C . ILE A 1 105 ? -7.755 -0.546 -4.133 1.00 96.62 105 ILE A C 1
ATOM 763 O O . ILE A 1 105 ? -8.011 -1.754 -4.109 1.00 96.62 105 ILE A O 1
ATOM 767 N N . ASN A 1 106 ? -7.483 0.117 -5.256 1.00 96.62 106 ASN A N 1
ATOM 768 C CA . ASN A 1 106 ? -7.311 -0.494 -6.562 1.00 96.62 106 ASN A CA 1
ATOM 769 C C . ASN A 1 106 ? -5.971 -0.079 -7.185 1.00 96.62 106 ASN A C 1
ATOM 771 O O . ASN A 1 106 ? -5.633 1.101 -7.195 1.00 96.62 106 ASN A O 1
ATOM 775 N N . ILE A 1 107 ? -5.216 -1.038 -7.718 1.00 95.69 107 ILE A N 1
ATOM 776 C CA . ILE A 1 107 ? -3.913 -0.816 -8.359 1.00 95.69 107 ILE A CA 1
ATOM 777 C C . ILE A 1 107 ? -3.970 -1.400 -9.761 1.00 95.69 107 ILE A C 1
ATOM 779 O O . ILE A 1 107 ? -4.129 -2.609 -9.906 1.00 95.69 107 ILE A O 1
ATOM 783 N N . ASN A 1 108 ? -3.848 -0.564 -10.795 1.00 92.88 108 ASN A N 1
ATOM 784 C CA . ASN A 1 108 ? -3.844 -1.002 -12.198 1.00 92.88 108 ASN A CA 1
ATOM 785 C C . ASN A 1 108 ? -4.964 -2.013 -12.544 1.00 92.88 108 ASN A C 1
ATOM 787 O O . ASN A 1 108 ? -4.760 -2.934 -13.333 1.00 92.88 108 ASN A O 1
ATOM 791 N N . SER A 1 109 ? -6.169 -1.833 -11.986 1.00 89.06 109 SER A N 1
ATOM 792 C CA . SER A 1 109 ? -7.348 -2.714 -12.127 1.00 89.06 109 SER A CA 1
ATOM 793 C C . SER A 1 109 ? -7.408 -3.940 -11.204 1.00 89.06 109 SER A C 1
ATOM 795 O O . SER A 1 109 ? -8.346 -4.730 -11.310 1.00 89.06 109 SER A O 1
ATOM 797 N N . LYS A 1 110 ? -6.471 -4.110 -10.270 1.00 94.56 110 LYS A N 1
ATOM 798 C CA . LYS A 1 110 ? -6.562 -5.095 -9.182 1.00 94.56 110 LYS A CA 1
ATOM 799 C C . LYS A 1 110 ? -7.219 -4.462 -7.972 1.00 94.56 110 LYS A C 1
ATOM 801 O O . LYS A 1 110 ? -6.798 -3.389 -7.570 1.00 94.56 110 LYS A O 1
ATOM 806 N N . THR A 1 111 ? -8.206 -5.124 -7.379 1.00 95.69 111 THR A N 1
ATOM 807 C CA . THR A 1 111 ? -8.862 -4.655 -6.151 1.00 95.69 111 THR A CA 1
ATOM 808 C C . THR A 1 111 ? -8.358 -5.449 -4.957 1.00 95.69 111 THR A C 1
ATOM 810 O O . THR A 1 111 ? -8.256 -6.675 -5.022 1.00 95.69 111 THR A O 1
ATOM 813 N N . GLY A 1 112 ? -8.048 -4.741 -3.877 1.00 95.56 112 GLY A N 1
ATOM 814 C CA . GLY A 1 112 ? -7.562 -5.341 -2.645 1.00 95.56 112 GLY A CA 1
ATOM 815 C C . GLY A 1 112 ? -8.662 -6.016 -1.832 1.00 95.56 112 GLY A C 1
ATOM 816 O O . GLY A 1 112 ? -9.843 -5.708 -1.961 1.00 95.56 112 GLY A O 1
ATOM 817 N N . SER A 1 113 ? -8.258 -6.936 -0.960 1.00 97.50 113 SER A N 1
ATOM 818 C CA . SER A 1 113 ? -9.132 -7.554 0.039 1.00 97.50 113 SER A CA 1
ATOM 819 C C . SER A 1 113 ? -8.914 -6.895 1.394 1.00 97.50 113 SER A C 1
ATOM 821 O O . SER A 1 113 ? -7.839 -7.031 1.982 1.00 97.50 113 SER A O 1
ATOM 823 N N . PHE A 1 114 ? -9.924 -6.178 1.880 1.00 97.31 114 PHE A N 1
ATOM 824 C CA . PHE A 1 114 ? -9.882 -5.494 3.166 1.00 97.31 114 PHE A CA 1
ATOM 825 C C . PHE A 1 114 ? -10.205 -6.438 4.325 1.00 97.31 114 PHE A C 1
ATOM 827 O O . PHE A 1 114 ? -11.138 -7.242 4.276 1.00 97.31 114 PHE A O 1
ATOM 834 N N . LYS A 1 115 ? -9.437 -6.305 5.403 1.00 97.44 115 LYS A N 1
ATOM 835 C CA . LYS A 1 115 ? -9.678 -6.952 6.687 1.00 97.44 115 LYS A CA 1
ATOM 836 C C . LYS A 1 115 ? -9.663 -5.894 7.782 1.00 97.44 115 LYS A C 1
ATOM 838 O O . LYS A 1 115 ? -8.682 -5.164 7.923 1.00 97.44 115 LYS A O 1
ATOM 843 N N . LEU A 1 116 ? -10.734 -5.866 8.569 1.00 96.06 116 LEU A N 1
ATOM 844 C CA . LEU A 1 116 ? -10.898 -4.959 9.701 1.00 96.06 116 LEU A CA 1
ATOM 845 C C . LEU A 1 116 ? -9.821 -5.165 10.771 1.00 96.06 116 LEU A C 1
ATOM 847 O O . LEU A 1 116 ? -9.373 -6.288 11.018 1.00 96.06 116 LEU A O 1
ATOM 851 N N . GLY A 1 117 ? -9.451 -4.057 11.412 1.00 93.81 117 GLY A N 1
ATOM 852 C CA . GLY A 1 117 ? -8.733 -4.073 12.677 1.00 93.81 117 GLY A CA 1
ATOM 853 C C . GLY A 1 117 ? -9.664 -4.432 13.836 1.00 93.81 117 GLY A C 1
ATOM 854 O O . GLY A 1 117 ? -10.883 -4.511 13.693 1.00 93.81 117 GLY A O 1
ATOM 855 N N . GLU A 1 118 ? -9.076 -4.641 15.004 1.00 93.38 118 GLU A N 1
ATOM 856 C CA . GLU A 1 118 ? -9.780 -4.956 16.245 1.00 93.38 118 GLU A CA 1
ATOM 857 C C . GLU A 1 118 ? -9.495 -3.868 17.278 1.00 93.38 118 GLU A C 1
ATOM 859 O O . GLU A 1 118 ? -8.375 -3.358 17.352 1.00 93.38 118 GLU A O 1
ATOM 864 N N . ASP A 1 119 ? -10.492 -3.513 18.085 1.00 92.38 119 ASP A N 1
ATOM 865 C CA . ASP A 1 119 ? -10.286 -2.605 19.212 1.00 92.38 119 ASP A CA 1
ATOM 866 C C . ASP A 1 119 ? -9.487 -3.283 20.324 1.00 92.38 119 ASP A C 1
ATOM 868 O O . ASP A 1 119 ? -9.473 -4.508 20.470 1.00 92.38 119 ASP A O 1
ATOM 872 N N . ALA A 1 120 ? -8.850 -2.464 21.157 1.00 87.19 120 ALA A N 1
ATOM 873 C CA . ALA A 1 120 ? -8.249 -2.963 22.379 1.00 87.19 120 ALA A CA 1
ATOM 874 C C . ALA A 1 120 ? -9.339 -3.504 23.318 1.00 87.19 120 ALA A C 1
ATOM 876 O O . ALA A 1 120 ? -10.390 -2.886 23.494 1.00 87.19 120 ALA A O 1
ATOM 877 N N . THR A 1 121 ? -9.070 -4.632 23.973 1.00 86.88 121 THR A N 1
ATOM 878 C CA . THR A 1 121 ? -9.956 -5.176 25.006 1.00 86.88 121 THR A CA 1
ATOM 879 C C . THR A 1 121 ? -9.334 -4.947 26.374 1.00 86.88 121 THR A C 1
ATOM 881 O O . THR A 1 121 ? -8.232 -5.428 26.639 1.00 86.88 121 THR A O 1
ATOM 884 N N . PHE A 1 122 ? -10.041 -4.253 27.264 1.00 72.00 122 PHE A N 1
ATOM 885 C CA . PHE A 1 122 ? -9.632 -4.129 28.663 1.00 72.00 122 PHE A CA 1
ATOM 886 C C . PHE A 1 122 ? -9.903 -5.433 29.411 1.00 72.00 122 PHE A C 1
ATOM 888 O O . PHE A 1 122 ? -10.872 -6.133 29.116 1.00 72.00 122 PHE A O 1
ATOM 895 N N . SER A 1 123 ? -9.075 -5.745 30.405 1.00 71.06 123 SER A N 1
ATOM 896 C CA . SER A 1 123 ? -9.351 -6.842 31.324 1.00 71.06 123 SER A CA 1
ATOM 897 C C . SER A 1 123 ? -9.780 -6.337 32.696 1.00 71.06 123 SER A C 1
ATOM 899 O O . SER A 1 123 ? -9.288 -5.329 33.203 1.00 71.06 123 SER A O 1
ATOM 901 N N . THR A 1 124 ? -10.705 -7.066 33.317 1.00 60.88 124 THR A N 1
ATOM 902 C CA . THR A 1 124 ? -11.087 -6.883 34.718 1.00 60.88 124 THR A CA 1
ATOM 903 C C . THR A 1 124 ? -10.623 -8.100 35.506 1.00 60.88 124 THR A C 1
ATOM 905 O O . THR A 1 124 ? -11.179 -9.187 35.353 1.00 60.88 124 THR A O 1
ATOM 908 N N . ASN A 1 12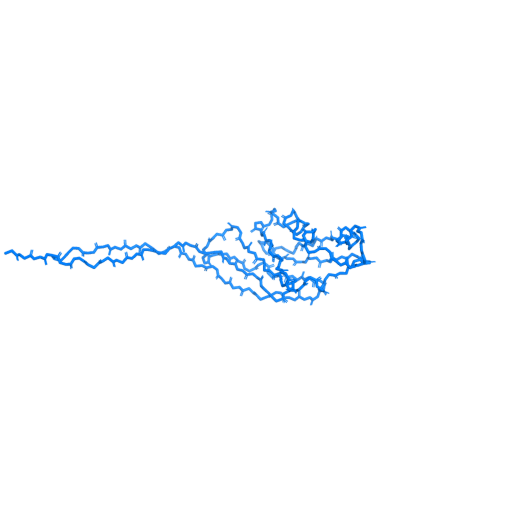5 ? -9.604 -7.930 36.349 1.00 58.91 125 ASN A N 1
ATOM 909 C CA . ASN A 1 125 ? -9.175 -8.978 37.274 1.00 58.91 125 ASN A CA 1
ATOM 910 C C . ASN A 1 125 ? -10.162 -9.050 38.442 1.00 58.91 125 ASN A C 1
ATOM 912 O O . ASN A 1 125 ? -10.449 -8.032 39.070 1.00 58.91 125 ASN A O 1
ATOM 916 N N . THR A 1 126 ? -10.665 -10.241 38.757 1.00 56.84 126 THR A N 1
ATOM 917 C CA . THR A 1 126 ? -11.533 -10.452 39.924 1.00 56.84 126 THR A CA 1
ATOM 918 C C . THR A 1 126 ? -10.760 -11.213 41.000 1.00 56.84 126 THR A C 1
ATOM 920 O O . THR A 1 126 ? -10.241 -12.301 40.742 1.00 56.84 126 THR A O 1
ATOM 923 N N . LEU A 1 127 ? -10.664 -10.635 42.201 1.00 56.19 127 LEU A N 1
ATOM 924 C CA . LEU A 1 127 ? -10.181 -11.325 43.403 1.00 56.19 127 LEU A CA 1
ATOM 925 C C . LEU A 1 127 ? -11.345 -12.145 43.981 1.00 56.19 127 LEU A C 1
ATOM 927 O O . LEU A 1 127 ? -12.461 -11.631 44.044 1.00 56.19 127 LEU A O 1
ATOM 931 N N . LYS A 1 128 ? -11.103 -13.407 44.352 1.00 55.66 128 LYS A N 1
ATOM 932 C CA . LYS A 1 128 ? -12.124 -14.312 44.914 1.00 55.66 128 LYS A CA 1
ATOM 933 C C . LYS A 1 128 ? -12.005 -14.467 46.419 1.00 55.66 128 LYS A C 1
ATOM 935 O O . LYS A 1 128 ? -10.894 -14.817 46.868 1.00 55.66 128 LYS A O 1
#

Organism: Clostridium perfringens (NCBI:txid1502)

pLDDT: mean 89.95, std 12.95, range 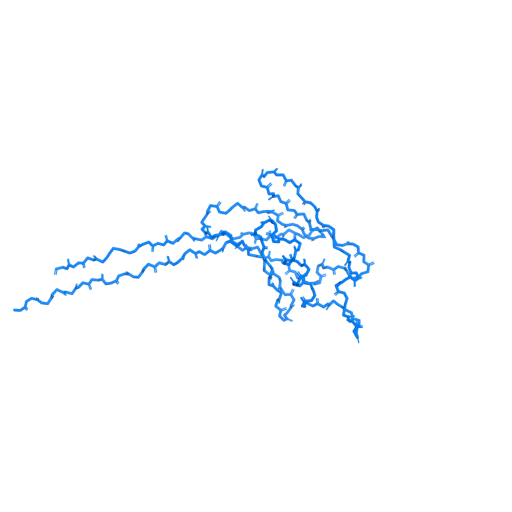[42.78, 98.5]

Foldseek 3Di:
DDDFDWDDDDKFAFFWKKWWDDFPVLADLCAWKWKWWAAPNDIDIDIDHSVQQADPPDGDGDQVSVQVVQQVRCVVVQKHWDQDPRRTIMITGVDTAQPDDGRQIDINRDTIDIDGMHHIGDDDIDTD